Protein AF-A0A953PDB9-F1 (afdb_monomer_lite)

Structure (mmCIF, N/CA/C/O backbone):
data_AF-A0A953PDB9-F1
#
_entry.id   AF-A0A953PDB9-F1
#
loop_
_atom_site.group_PDB
_atom_site.id
_atom_site.type_symbol
_atom_site.label_atom_id
_atom_site.label_alt_id
_atom_site.label_comp_id
_atom_site.label_asym_id
_atom_site.label_entity_id
_atom_site.label_seq_id
_atom_site.pdbx_PDB_ins_code
_atom_site.Cartn_x
_atom_site.Cartn_y
_atom_site.Cartn_z
_atom_site.occupancy
_atom_site.B_iso_or_equiv
_atom_site.auth_seq_id
_atom_site.auth_comp_id
_atom_site.auth_asym_id
_atom_site.auth_atom_id
_atom_site.pdbx_PDB_model_num
ATOM 1 N N . MET A 1 1 ? -36.357 -30.394 51.920 1.00 47.44 1 MET A N 1
ATOM 2 C CA . MET A 1 1 ? -35.913 -29.141 51.268 1.00 47.44 1 MET A CA 1
ATOM 3 C C . MET A 1 1 ? -35.191 -29.490 49.966 1.00 47.44 1 MET A C 1
ATOM 5 O O . MET A 1 1 ? -34.062 -29.963 50.052 1.00 47.44 1 MET A O 1
ATOM 9 N N . PRO A 1 2 ? -35.803 -29.368 48.775 1.00 48.22 2 PRO A N 1
ATOM 10 C CA . PRO A 1 2 ? -35.077 -29.586 47.525 1.00 48.22 2 PRO A CA 1
ATOM 11 C C . PRO A 1 2 ? -34.174 -28.380 47.210 1.00 48.22 2 PRO A C 1
ATOM 13 O O . PRO A 1 2 ? -34.589 -27.229 47.330 1.00 48.22 2 PRO A O 1
ATOM 16 N N . LYS A 1 3 ? -32.914 -28.657 46.856 1.00 49.19 3 LYS A N 1
ATOM 17 C CA . LYS A 1 3 ? -31.884 -27.662 46.519 1.00 49.19 3 LYS A CA 1
ATOM 18 C C . LYS A 1 3 ? -32.130 -27.098 45.114 1.00 49.19 3 LYS A C 1
ATOM 20 O O . LYS A 1 3 ? -32.298 -27.862 44.168 1.00 49.19 3 LYS A O 1
ATOM 25 N N . ALA A 1 4 ? -32.113 -25.773 44.980 1.00 52.28 4 ALA A N 1
ATOM 26 C CA . ALA A 1 4 ? -32.228 -25.085 43.697 1.00 52.28 4 ALA A CA 1
ATOM 27 C C . ALA A 1 4 ? -30.967 -25.305 42.840 1.00 52.28 4 ALA A C 1
ATOM 29 O O . ALA A 1 4 ? -29.849 -25.024 43.273 1.00 52.28 4 ALA A O 1
ATOM 30 N N . ILE A 1 5 ? -31.153 -25.808 41.619 1.00 57.72 5 ILE A N 1
ATOM 31 C CA . ILE A 1 5 ? -30.093 -25.987 40.623 1.00 57.72 5 ILE A CA 1
ATOM 32 C C . ILE A 1 5 ? -29.934 -24.660 39.876 1.00 57.72 5 ILE A C 1
ATOM 34 O O . ILE A 1 5 ? -30.812 -24.252 39.116 1.00 57.72 5 ILE A O 1
ATOM 38 N N . ALA A 1 6 ? -28.815 -23.972 40.109 1.00 58.69 6 ALA A N 1
ATOM 39 C CA . ALA A 1 6 ? -28.470 -22.741 39.410 1.00 58.69 6 ALA A CA 1
ATOM 40 C C . ALA A 1 6 ? -28.191 -23.037 37.927 1.00 58.69 6 ALA A C 1
ATOM 4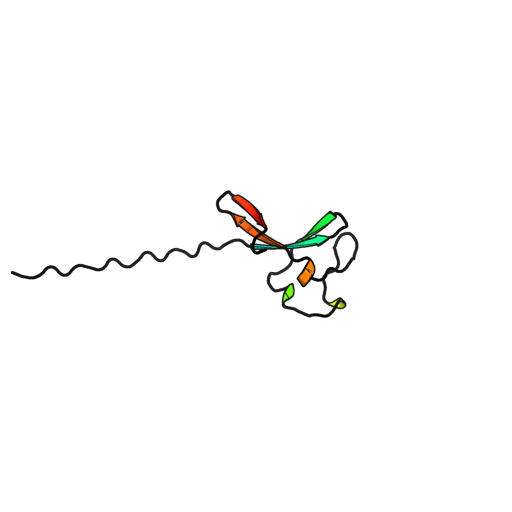2 O O . ALA A 1 6 ? -27.170 -23.626 37.569 1.00 58.69 6 ALA A O 1
ATOM 43 N N . GLN A 1 7 ? -29.115 -22.629 37.058 1.00 58.91 7 GLN A N 1
ATOM 44 C CA . GLN A 1 7 ? -28.964 -22.719 35.609 1.00 58.91 7 GLN A CA 1
ATOM 45 C C . GLN A 1 7 ? -27.854 -21.757 35.154 1.00 58.91 7 GLN A C 1
ATOM 47 O O . GLN A 1 7 ? -28.006 -20.534 35.203 1.00 58.91 7 GLN A O 1
ATOM 52 N N . LYS A 1 8 ? -26.712 -22.308 34.727 1.00 52.19 8 LYS A N 1
ATOM 53 C CA . LYS A 1 8 ? -25.630 -21.542 34.093 1.00 52.19 8 LYS A CA 1
ATOM 54 C C . LYS A 1 8 ? -26.141 -20.987 32.762 1.00 52.19 8 LYS A C 1
ATOM 56 O O . LYS A 1 8 ? -26.442 -21.750 31.848 1.00 52.19 8 LYS A O 1
ATOM 61 N N . ARG A 1 9 ? -26.242 -19.659 32.656 1.00 60.03 9 ARG A N 1
ATOM 62 C CA . ARG A 1 9 ? -26.584 -18.976 31.400 1.00 60.03 9 ARG A CA 1
ATOM 63 C C . ARG A 1 9 ? -25.461 -19.226 30.382 1.00 60.03 9 ARG A C 1
ATOM 65 O O . ARG A 1 9 ? -24.298 -19.047 30.750 1.00 60.03 9 ARG A O 1
ATOM 72 N N . PRO A 1 10 ? -25.763 -19.625 29.136 1.00 48.88 10 PRO A N 1
ATOM 73 C CA . PRO A 1 10 ? -24.739 -19.773 28.114 1.00 48.88 10 PRO A CA 1
ATOM 74 C C . PRO A 1 10 ? -24.105 -18.403 27.848 1.00 48.88 10 PRO A C 1
ATOM 76 O O . PRO A 1 10 ? -24.804 -17.415 27.615 1.00 48.88 10 PRO A O 1
ATOM 79 N N . GLY A 1 11 ? -22.776 -18.343 27.954 1.00 48.72 11 GLY A N 1
ATOM 80 C CA . GLY A 1 11 ? -21.998 -17.138 27.696 1.00 48.72 11 GLY A CA 1
ATOM 81 C C . GLY A 1 11 ? -22.297 -16.600 26.301 1.00 48.72 11 GLY A C 1
ATOM 82 O O . GLY A 1 11 ? -22.304 -17.355 25.327 1.00 48.72 11 GLY A O 1
ATOM 83 N N . LYS A 1 12 ? -22.563 -15.292 26.214 1.00 49.03 12 LYS A N 1
ATOM 84 C CA . LYS A 1 12 ? -22.666 -14.576 24.941 1.00 49.03 12 LYS A CA 1
ATOM 85 C C . LYS A 1 12 ? -21.396 -14.858 24.137 1.00 49.03 12 LYS A C 1
ATOM 87 O O . LYS A 1 12 ? -20.309 -14.480 24.566 1.00 49.03 12 LYS A O 1
ATOM 92 N N . LYS A 1 13 ? -21.532 -15.516 22.983 1.00 46.03 13 LYS A N 1
ATOM 93 C CA . LYS A 1 13 ? -20.490 -15.496 21.955 1.00 46.03 13 LYS A CA 1
ATOM 94 C C . LYS A 1 13 ? -20.325 -14.030 21.563 1.00 46.03 13 LYS A C 1
ATOM 96 O O . LYS A 1 13 ? -21.268 -13.429 21.058 1.00 46.03 13 LYS A O 1
ATOM 101 N N . CYS A 1 14 ? -19.182 -13.447 21.907 1.00 41.62 14 CYS A N 1
ATOM 102 C CA . CYS A 1 14 ? -18.794 -12.145 21.393 1.00 41.62 14 CYS A CA 1
ATOM 103 C C . CYS A 1 14 ? -18.645 -12.352 19.887 1.00 41.62 14 CYS A C 1
ATOM 105 O O . CYS A 1 14 ? -17.785 -13.132 19.478 1.00 41.62 14 CYS A O 1
ATOM 107 N N . GLU A 1 15 ? -19.547 -11.787 19.085 1.00 51.56 15 GLU A N 1
ATOM 108 C CA . GLU A 1 15 ? -19.356 -11.792 17.642 1.00 51.56 15 GLU A CA 1
ATOM 109 C C . GLU A 1 15 ? -17.990 -11.178 17.369 1.00 51.56 15 GLU A C 1
ATOM 111 O O . GLU A 1 15 ? -17.695 -10.063 17.803 1.00 51.56 15 GLU A O 1
ATOM 116 N N . GLU A 1 16 ? -17.126 -11.955 16.726 1.00 55.94 16 GLU A N 1
ATOM 117 C CA . GLU A 1 16 ? -15.832 -11.497 16.263 1.00 55.94 16 GLU A CA 1
ATOM 118 C C . GLU A 1 16 ? -16.122 -10.444 15.193 1.00 55.94 16 GLU A C 1
ATOM 120 O O . GLU A 1 16 ? -16.366 -10.766 14.029 1.00 55.94 16 GLU A O 1
ATOM 125 N N . GLN A 1 17 ? -16.239 -9.182 15.621 1.00 59.88 17 GLN A N 1
ATOM 126 C CA . GLN A 1 17 ? -16.472 -8.060 14.726 1.00 59.88 17 GLN A CA 1
ATOM 127 C C . GLN A 1 17 ? -15.399 -8.142 13.646 1.00 59.88 17 GLN A C 1
ATOM 129 O O . GLN A 1 17 ? -14.206 -8.071 13.951 1.00 59.88 17 GLN A O 1
ATOM 134 N N . LYS A 1 18 ? -15.817 -8.368 12.395 1.00 62.00 18 LYS A N 1
ATOM 135 C CA . LYS A 1 18 ? -14.907 -8.444 11.253 1.00 62.00 18 LYS A CA 1
ATOM 136 C C . LYS A 1 18 ? -14.131 -7.133 11.190 1.00 62.00 18 LYS A C 1
ATOM 138 O O . LYS A 1 18 ? -14.655 -6.121 10.736 1.00 62.00 18 LYS A O 1
ATOM 143 N N . LYS A 1 19 ? -12.889 -7.149 11.672 1.00 75.56 19 LYS A N 1
ATOM 144 C CA . LYS A 1 19 ? -11.991 -6.000 11.592 1.00 75.56 19 LYS A CA 1
ATOM 145 C C . LYS A 1 19 ? -11.644 -5.793 10.126 1.00 75.56 19 LYS A C 1
ATOM 147 O O . LYS A 1 19 ? -10.988 -6.639 9.521 1.00 75.56 19 LYS A O 1
ATOM 152 N N . PHE A 1 20 ? -12.119 -4.696 9.546 1.00 86.75 20 PHE A N 1
ATOM 153 C CA . PHE A 1 20 ? -11.748 -4.334 8.185 1.00 86.75 20 PHE A CA 1
ATOM 154 C C . PHE A 1 20 ? -10.291 -3.878 8.173 1.00 86.75 20 PHE A C 1
ATOM 156 O O . PHE A 1 20 ? -9.915 -2.944 8.884 1.00 86.75 20 PHE A O 1
ATOM 163 N N . ARG A 1 21 ? -9.483 -4.559 7.361 1.00 88.62 21 ARG A N 1
ATOM 164 C CA . ARG A 1 21 ? -8.064 -4.272 7.161 1.00 88.62 21 ARG A CA 1
ATOM 165 C C . ARG A 1 21 ? -7.776 -3.998 5.701 1.00 88.62 21 ARG A C 1
ATOM 167 O O . ARG A 1 21 ? -8.326 -4.660 4.824 1.00 88.62 21 ARG A O 1
ATOM 174 N N . MET A 1 22 ? -6.886 -3.047 5.457 1.00 91.31 22 MET A N 1
ATOM 175 C CA . MET A 1 22 ? -6.370 -2.733 4.132 1.00 91.31 22 MET A CA 1
ATOM 176 C C . MET A 1 22 ? -4.847 -2.658 4.174 1.00 91.31 22 MET A C 1
ATOM 178 O O . MET A 1 22 ? -4.268 -2.154 5.132 1.00 91.31 22 MET A O 1
ATOM 182 N N . PHE A 1 23 ? -4.204 -3.139 3.115 1.00 90.25 23 PHE A N 1
ATOM 183 C CA . PHE A 1 23 ? -2.754 -3.163 2.984 1.00 90.25 23 PHE A CA 1
ATOM 184 C C . PHE A 1 23 ? -2.358 -2.211 1.862 1.00 90.25 23 PHE A C 1
ATOM 186 O O . PHE A 1 23 ? -2.844 -2.343 0.739 1.00 90.25 23 PHE A O 1
ATOM 193 N N . LEU A 1 24 ? -1.524 -1.222 2.165 1.00 91.56 24 LEU A N 1
ATOM 194 C CA . LEU A 1 24 ? -1.161 -0.151 1.239 1.00 91.56 24 LEU A CA 1
ATOM 195 C C . LEU A 1 24 ? 0.345 -0.074 1.037 1.00 91.56 24 LEU A C 1
ATOM 197 O O . LEU A 1 24 ? 1.120 -0.243 1.973 1.00 91.56 24 LEU A O 1
ATOM 201 N N . ILE A 1 25 ? 0.752 0.283 -0.177 1.00 90.44 25 ILE A N 1
ATOM 202 C CA . ILE A 1 25 ? 2.137 0.624 -0.495 1.00 90.44 25 ILE A CA 1
ATOM 203 C C . ILE A 1 25 ? 2.196 2.097 -0.905 1.00 90.44 25 ILE A C 1
ATOM 205 O O . ILE A 1 25 ? 1.669 2.450 -1.966 1.00 90.44 25 ILE A O 1
ATOM 209 N N . PRO A 1 26 ? 2.848 2.965 -0.112 1.00 91.75 26 PRO A N 1
ATOM 210 C CA . PRO A 1 26 ? 3.116 4.337 -0.489 1.00 91.75 26 PRO A CA 1
ATOM 211 C C . PRO A 1 26 ? 4.338 4.405 -1.411 1.00 91.75 26 PRO A C 1
ATOM 213 O O . PRO A 1 26 ? 5.424 3.896 -1.113 1.00 91.75 26 PRO A O 1
ATOM 216 N N . CYS A 1 27 ? 4.175 5.090 -2.535 1.00 91.44 27 CYS A N 1
ATOM 217 C CA . CYS A 1 27 ? 5.249 5.421 -3.455 1.00 91.44 27 CYS A CA 1
ATOM 218 C C . CYS A 1 27 ? 5.720 6.860 -3.219 1.00 91.44 27 CYS A C 1
ATOM 220 O O . CYS A 1 27 ? 4.917 7.774 -3.047 1.00 91.44 27 CYS A O 1
ATOM 222 N N . SER A 1 28 ? 7.028 7.102 -3.330 1.00 90.12 28 SER A N 1
ATOM 223 C CA . SER A 1 28 ? 7.600 8.454 -3.254 1.00 90.12 28 SER A CA 1
ATOM 224 C C . SER A 1 28 ? 7.138 9.400 -4.368 1.00 90.12 28 SER A C 1
ATOM 226 O O . SER A 1 28 ? 7.371 10.598 -4.274 1.00 90.12 28 SER A O 1
ATOM 228 N N . CYS A 1 29 ? 6.466 8.895 -5.408 1.00 92.75 29 CYS A N 1
ATOM 229 C CA . CYS A 1 29 ? 5.802 9.729 -6.415 1.00 92.75 29 CYS A CA 1
ATOM 230 C C . CYS A 1 29 ? 4.461 10.329 -5.947 1.00 92.75 29 CYS A C 1
ATOM 232 O O . CYS A 1 29 ? 3.798 10.991 -6.737 1.00 92.75 29 CYS A O 1
ATOM 234 N N . GLY A 1 30 ? 4.032 10.054 -4.710 1.00 91.31 30 GLY A N 1
ATOM 235 C CA . GLY A 1 30 ? 2.772 10.536 -4.136 1.00 91.31 30 GLY A CA 1
ATOM 236 C C . GLY A 1 30 ? 1.591 9.573 -4.290 1.00 91.31 30 GLY A C 1
ATOM 237 O O . GLY A 1 30 ? 0.594 9.723 -3.594 1.00 91.31 30 GLY A O 1
ATOM 238 N N . ALA A 1 31 ? 1.698 8.551 -5.146 1.00 92.38 31 ALA A N 1
ATOM 239 C CA . ALA A 1 31 ? 0.671 7.516 -5.260 1.00 92.38 31 ALA A CA 1
ATOM 240 C C . ALA A 1 31 ? 0.758 6.505 -4.107 1.00 92.38 31 ALA A C 1
ATOM 242 O O . ALA A 1 31 ? 1.851 6.106 -3.709 1.00 92.38 31 ALA A O 1
ATOM 243 N N . SER A 1 32 ? -0.392 6.034 -3.633 1.00 91.12 32 SER A N 1
ATOM 244 C CA . SER A 1 32 ? -0.499 4.862 -2.758 1.00 91.12 32 SER A CA 1
ATOM 245 C C . SER A 1 32 ? -1.466 3.872 -3.388 1.00 91.12 32 SER A C 1
ATOM 247 O O . SER A 1 32 ? -2.484 4.283 -3.941 1.00 91.12 32 SER A O 1
ATOM 249 N N . PHE A 1 33 ? -1.147 2.583 -3.341 1.00 90.00 33 PHE A N 1
ATOM 250 C CA . PHE A 1 33 ? -1.979 1.551 -3.956 1.00 90.00 33 PHE A CA 1
ATOM 251 C C . PHE A 1 33 ? -2.196 0.377 -3.010 1.00 90.00 33 PHE A C 1
ATOM 253 O O . PHE A 1 33 ? -1.316 0.029 -2.220 1.00 90.00 33 PHE A O 1
ATOM 260 N N . ALA A 1 34 ? -3.398 -0.193 -3.081 1.00 90.69 34 ALA A N 1
ATOM 261 C CA . ALA A 1 34 ? -3.807 -1.314 -2.253 1.00 90.69 34 ALA A CA 1
ATOM 262 C C . ALA A 1 34 ? -3.253 -2.630 -2.798 1.00 90.69 34 ALA A C 1
ATOM 264 O O . ALA A 1 34 ? -3.188 -2.840 -4.011 1.00 90.69 34 ALA A O 1
ATOM 265 N N . VAL A 1 35 ? -2.871 -3.512 -1.884 1.00 88.38 35 VAL A N 1
ATOM 266 C CA . VAL A 1 35 ? -2.387 -4.862 -2.170 1.00 88.38 35 VAL A CA 1
ATOM 267 C C . VAL A 1 35 ? -3.125 -5.878 -1.303 1.00 88.38 35 VAL A C 1
ATOM 269 O O . VAL A 1 35 ? -3.862 -5.518 -0.384 1.00 88.38 35 VAL A O 1
ATOM 272 N N . SER A 1 36 ? -2.965 -7.158 -1.624 1.00 87.06 36 SER A N 1
ATOM 273 C CA . SER A 1 36 ? -3.528 -8.239 -0.823 1.00 87.06 36 SER A CA 1
ATOM 274 C C . SER A 1 36 ? -2.771 -8.420 0.497 1.00 87.06 36 SER A C 1
ATOM 276 O O . SER A 1 36 ? -1.605 -8.051 0.619 1.00 87.06 36 SER A O 1
ATOM 278 N N . GLU A 1 37 ? -3.431 -9.024 1.486 1.00 84.12 37 GLU A N 1
ATOM 279 C CA . GLU A 1 37 ? -2.845 -9.333 2.802 1.00 84.12 37 GLU A CA 1
ATOM 280 C C . GLU A 1 37 ? -1.613 -10.243 2.722 1.00 84.12 37 GLU A C 1
ATOM 282 O O . GLU A 1 37 ? -0.720 -10.176 3.556 1.00 84.12 37 GLU A O 1
ATOM 287 N N . ASP A 1 38 ? -1.561 -11.111 1.718 1.00 82.56 38 ASP A N 1
ATOM 288 C CA . ASP A 1 38 ? -0.489 -12.080 1.508 1.00 82.56 38 ASP A CA 1
ATOM 289 C C . ASP A 1 38 ? 0.624 -11.565 0.583 1.00 82.56 38 ASP A C 1
ATOM 291 O O . ASP A 1 38 ? 1.495 -12.336 0.168 1.00 82.56 38 ASP A O 1
ATOM 295 N N . TYR A 1 39 ? 0.598 -10.277 0.241 1.00 79.94 39 TYR A N 1
ATOM 296 C CA . TYR A 1 39 ? 1.524 -9.692 -0.718 1.00 79.94 39 TYR A CA 1
ATOM 297 C C . TYR A 1 39 ? 2.984 -9.694 -0.227 1.00 79.94 39 TYR A C 1
ATOM 299 O O . TYR A 1 39 ? 3.894 -9.954 -1.010 1.00 79.94 39 TYR A O 1
ATOM 307 N N . ASP A 1 40 ? 3.231 -9.487 1.068 1.00 74.19 40 ASP A N 1
ATOM 308 C CA . ASP A 1 40 ? 4.563 -9.613 1.681 1.00 74.19 40 ASP A CA 1
ATOM 309 C C . ASP A 1 40 ? 5.031 -11.074 1.838 1.00 74.19 40 ASP A C 1
ATOM 311 O O . ASP A 1 40 ? 6.234 -11.344 1.924 1.00 74.19 40 ASP A O 1
ATOM 315 N N . ARG A 1 41 ? 4.088 -12.026 1.846 1.00 73.25 41 ARG A N 1
ATOM 316 C CA . ARG A 1 41 ? 4.345 -13.467 1.997 1.00 73.25 41 ARG A CA 1
ATOM 317 C C . ARG A 1 41 ? 4.689 -14.154 0.676 1.00 73.25 41 ARG A C 1
ATOM 319 O O . ARG A 1 41 ? 5.318 -15.213 0.691 1.00 73.25 41 ARG A O 1
ATOM 326 N N . LYS A 1 42 ? 4.296 -13.586 -0.469 1.00 64.50 42 LYS A N 1
ATOM 327 C CA . LYS A 1 42 ? 4.468 -14.201 -1.795 1.00 64.50 42 LYS A CA 1
ATOM 328 C C . LYS A 1 42 ? 5.636 -13.595 -2.581 1.00 64.50 42 LYS A C 1
ATOM 330 O O . LYS A 1 42 ? 5.502 -12.582 -3.254 1.00 64.50 42 LYS A O 1
ATOM 335 N N . GLY A 1 43 ? 6.758 -14.319 -2.594 1.00 60.72 43 GLY A N 1
ATOM 336 C CA . GLY A 1 43 ? 7.845 -14.148 -3.566 1.00 60.72 43 GLY A CA 1
ATOM 337 C C . GLY A 1 43 ? 8.839 -13.036 -3.224 1.00 60.72 43 GLY A C 1
ATOM 338 O O . GLY A 1 43 ? 8.559 -11.852 -3.358 1.00 60.72 43 GLY A O 1
ATOM 339 N N . MET A 1 44 ? 10.058 -13.435 -2.856 1.00 62.56 44 MET A N 1
ATOM 340 C CA . MET A 1 44 ? 11.157 -12.538 -2.466 1.00 62.56 44 MET A CA 1
ATOM 341 C C . MET A 1 44 ? 11.961 -11.969 -3.651 1.00 62.56 44 MET A C 1
ATOM 343 O O . MET A 1 44 ? 13.071 -11.475 -3.465 1.00 62.56 44 MET A O 1
ATOM 347 N N . HIS A 1 45 ? 11.460 -12.074 -4.883 1.00 71.50 45 HIS A N 1
ATOM 348 C CA . HIS A 1 45 ? 12.207 -11.641 -6.060 1.00 71.50 45 HIS A CA 1
ATOM 349 C C . HIS A 1 45 ? 11.745 -10.252 -6.502 1.00 71.50 45 HIS A C 1
ATOM 351 O O . HIS A 1 45 ? 10.561 -10.019 -6.683 1.00 71.50 45 HIS A O 1
ATOM 357 N N . ILE A 1 46 ? 12.660 -9.327 -6.791 1.00 68.31 46 ILE A N 1
ATOM 358 C CA . ILE A 1 46 ? 12.290 -7.953 -7.184 1.00 68.31 46 ILE A CA 1
ATOM 359 C C . ILE A 1 46 ? 11.320 -7.882 -8.380 1.00 68.31 46 ILE A C 1
ATOM 361 O O . ILE A 1 46 ? 10.531 -6.949 -8.500 1.00 68.31 46 ILE A O 1
ATOM 365 N N . ARG A 1 47 ? 11.332 -8.894 -9.260 1.00 73.50 47 ARG A N 1
ATOM 366 C CA . ARG A 1 47 ? 10.395 -9.001 -10.394 1.00 73.50 47 ARG A CA 1
ATOM 367 C C . ARG A 1 47 ? 8.955 -9.352 -9.993 1.00 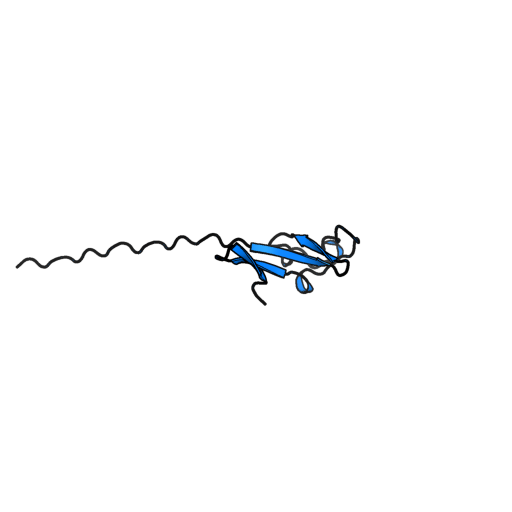73.50 47 ARG A C 1
ATOM 369 O O . ARG A 1 47 ? 8.060 -9.054 -10.781 1.00 73.50 47 ARG A O 1
ATOM 376 N N . SER A 1 48 ? 8.723 -9.952 -8.823 1.00 75.38 48 SER A N 1
ATOM 377 C CA . SER A 1 48 ? 7.371 -10.215 -8.307 1.00 75.38 48 SER A CA 1
ATOM 378 C C . SER A 1 48 ? 6.751 -8.997 -7.628 1.00 75.38 48 SER A C 1
ATOM 380 O O . SER A 1 48 ? 5.539 -8.971 -7.441 1.00 75.38 48 SER A O 1
ATOM 382 N N . PHE A 1 49 ? 7.537 -7.959 -7.320 1.00 83.88 49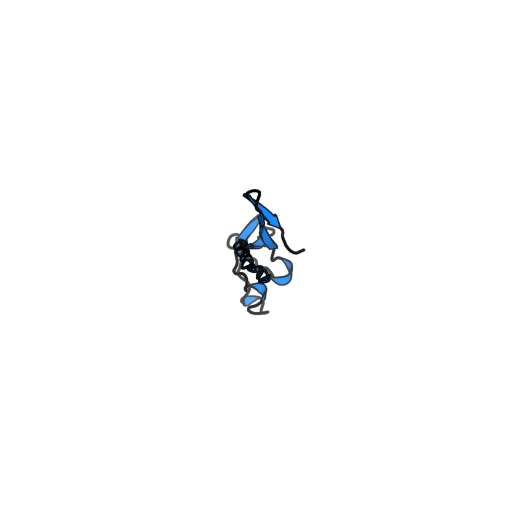 PHE A N 1
ATOM 383 C CA . PHE A 1 49 ? 6.995 -6.740 -6.731 1.00 83.88 49 PHE A CA 1
ATOM 384 C C . PHE A 1 49 ? 6.147 -5.972 -7.748 1.00 83.88 49 PHE A C 1
ATOM 386 O O . PHE A 1 49 ? 6.638 -5.611 -8.821 1.00 83.88 49 PHE A O 1
ATOM 393 N N . ILE A 1 50 ? 4.894 -5.693 -7.400 1.00 82.62 50 ILE A N 1
ATOM 394 C CA . ILE A 1 50 ? 3.955 -4.870 -8.159 1.00 82.62 50 ILE A CA 1
ATOM 395 C C . ILE A 1 50 ? 4.600 -3.501 -8.443 1.00 82.62 50 ILE A C 1
ATOM 397 O O . ILE A 1 50 ? 5.070 -2.827 -7.516 1.00 82.62 50 ILE A O 1
ATOM 401 N N . PRO A 1 51 ? 4.668 -3.084 -9.719 1.00 88.62 51 PRO A N 1
ATOM 402 C CA . PRO A 1 51 ? 5.119 -1.748 -10.069 1.00 88.62 51 PRO A CA 1
ATOM 403 C C . PRO A 1 51 ? 4.066 -0.714 -9.662 1.00 88.62 51 PRO A C 1
ATOM 405 O O . PRO A 1 51 ? 2.865 -0.945 -9.784 1.00 88.62 51 PRO A O 1
ATOM 408 N N . CYS A 1 52 ? 4.522 0.455 -9.221 1.00 91.25 52 CYS A N 1
ATOM 409 C CA . CYS A 1 52 ? 3.653 1.588 -8.948 1.00 91.25 52 CYS A CA 1
ATOM 410 C C . CYS A 1 52 ? 2.842 1.940 -10.210 1.00 91.25 52 CYS A C 1
ATOM 412 O O . CYS A 1 52 ? 3.454 2.180 -11.256 1.00 91.25 52 CYS A O 1
ATOM 414 N N . PRO A 1 53 ? 1.503 2.045 -10.121 1.00 90.25 53 PRO A N 1
ATOM 415 C CA . PRO A 1 53 ? 0.656 2.334 -11.278 1.00 90.25 53 PRO A CA 1
ATOM 416 C C . PRO A 1 53 ? 0.899 3.729 -11.873 1.00 90.25 53 PRO A C 1
ATOM 418 O O . PRO A 1 53 ? 0.524 3.970 -13.012 1.00 90.25 53 PRO A O 1
ATOM 421 N N . ASN A 1 54 ? 1.541 4.636 -11.124 1.00 93.50 54 ASN A N 1
ATOM 422 C CA . ASN A 1 54 ? 1.846 5.991 -11.584 1.00 93.50 54 ASN A CA 1
ATOM 423 C C . ASN A 1 54 ? 3.245 6.119 -12.222 1.00 93.50 54 ASN A C 1
ATOM 425 O O . ASN A 1 54 ? 3.381 6.661 -13.310 1.00 93.50 54 ASN A O 1
ATOM 429 N N . CYS A 1 55 ? 4.306 5.628 -11.563 1.00 94.06 55 CYS A N 1
ATOM 430 C CA . CYS A 1 55 ? 5.695 5.847 -12.015 1.00 94.06 55 CYS A CA 1
ATOM 431 C C . CYS A 1 55 ? 6.476 4.575 -12.381 1.00 94.06 55 CYS A C 1
ATOM 433 O O . CYS A 1 55 ? 7.669 4.653 -12.669 1.00 94.06 55 CYS A O 1
ATOM 435 N N . GLY A 1 56 ? 5.859 3.392 -12.300 1.00 90.62 56 GLY A N 1
ATOM 436 C CA . GLY A 1 56 ? 6.483 2.112 -12.654 1.00 90.62 56 GLY A CA 1
ATOM 437 C C . GLY A 1 56 ? 7.559 1.601 -11.685 1.00 90.62 56 GLY A C 1
ATOM 438 O O . GLY A 1 56 ? 8.036 0.476 -11.841 1.00 90.62 56 GLY A O 1
ATOM 439 N N . LYS A 1 57 ? 7.940 2.382 -10.662 1.00 89.75 57 LYS A N 1
ATOM 440 C CA . LYS A 1 57 ? 8.906 1.957 -9.636 1.00 89.75 57 LYS A CA 1
ATOM 441 C C . LYS A 1 57 ? 8.375 0.756 -8.860 1.00 89.75 57 LYS A C 1
ATOM 443 O O . LYS A 1 57 ? 7.210 0.726 -8.471 1.00 89.75 57 LYS A O 1
ATOM 448 N N . ARG A 1 58 ? 9.247 -0.217 -8.604 1.00 88.50 58 ARG A N 1
ATOM 449 C CA . ARG A 1 58 ? 8.935 -1.392 -7.783 1.00 88.50 58 ARG A CA 1
ATOM 450 C C . ARG A 1 58 ? 9.288 -1.110 -6.329 1.00 88.50 58 ARG A C 1
ATOM 452 O O . ARG A 1 58 ? 10.331 -0.521 -6.053 1.00 88.50 58 ARG A O 1
ATOM 459 N N . HIS A 1 59 ? 8.418 -1.531 -5.420 1.00 85.00 59 HIS A N 1
ATOM 460 C CA . HIS A 1 59 ? 8.573 -1.313 -3.985 1.00 85.00 59 HIS A CA 1
ATOM 461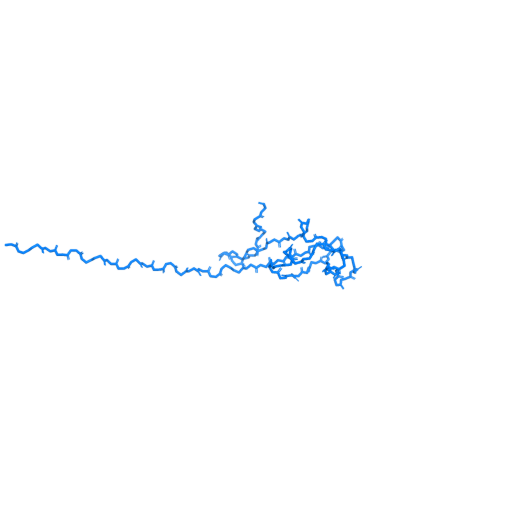 C C . HIS A 1 59 ? 8.668 -2.649 -3.265 1.00 85.00 59 HIS A C 1
ATOM 463 O O . HIS A 1 59 ? 7.853 -3.535 -3.511 1.00 85.00 59 HIS A O 1
ATOM 469 N N . ASP A 1 60 ? 9.654 -2.771 -2.378 1.00 81.69 60 ASP A N 1
ATOM 470 C CA . ASP A 1 60 ? 9.767 -3.931 -1.501 1.00 81.69 60 ASP A CA 1
ATOM 471 C C . ASP A 1 60 ? 8.629 -3.898 -0.462 1.00 81.69 60 ASP A C 1
ATOM 473 O O . ASP A 1 60 ? 8.571 -2.942 0.324 1.00 81.69 60 ASP A O 1
ATOM 477 N N . PRO A 1 61 ? 7.728 -4.901 -0.444 1.00 75.12 61 PRO A N 1
ATOM 478 C CA . PRO A 1 61 ? 6.649 -4.970 0.533 1.00 75.12 61 PRO A CA 1
ATOM 479 C C . PRO A 1 61 ? 7.144 -4.942 1.977 1.00 75.12 61 PRO A C 1
ATOM 481 O O . PRO A 1 61 ? 6.538 -4.263 2.798 1.00 75.12 61 PRO A O 1
ATOM 484 N N . ARG A 1 62 ? 8.275 -5.577 2.308 1.00 75.56 62 ARG A N 1
ATOM 485 C CA . ARG A 1 62 ? 8.748 -5.644 3.704 1.00 75.56 62 ARG A CA 1
ATOM 486 C C . ARG A 1 62 ? 9.107 -4.284 4.287 1.00 75.56 62 ARG A C 1
ATOM 488 O O . ARG A 1 62 ? 9.099 -4.121 5.498 1.00 75.56 62 ARG A O 1
ATOM 495 N N . ASN A 1 63 ? 9.448 -3.326 3.428 1.00 73.62 63 ASN A N 1
ATOM 496 C CA . ASN A 1 63 ? 9.942 -2.020 3.851 1.00 73.62 63 A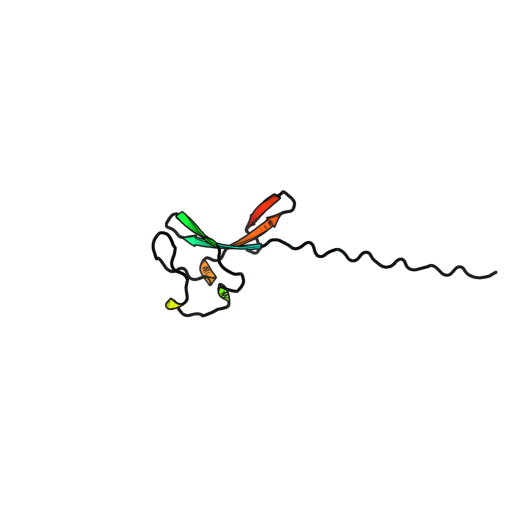SN A CA 1
ATOM 497 C C . ASN A 1 63 ? 8.926 -0.889 3.626 1.00 73.62 63 ASN 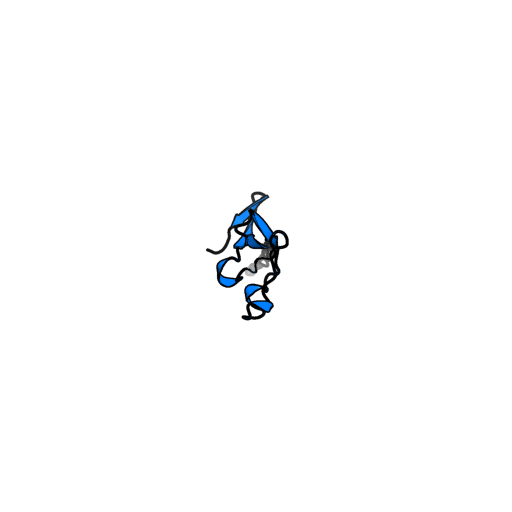A C 1
ATOM 499 O O . ASN A 1 63 ? 9.198 0.268 3.945 1.00 73.62 63 ASN A O 1
ATOM 503 N N . ARG A 1 64 ? 7.788 -1.181 2.984 1.00 78.75 64 ARG A N 1
ATOM 504 C CA . ARG A 1 64 ? 6.807 -0.163 2.575 1.00 78.75 64 ARG A CA 1
ATOM 505 C C . ARG A 1 64 ? 5.355 -0.561 2.828 1.00 78.75 64 ARG A C 1
ATOM 507 O O . ARG A 1 64 ? 4.499 0.295 2.646 1.00 78.75 64 ARG A O 1
ATOM 514 N N . LEU A 1 65 ? 5.052 -1.800 3.209 1.00 87.94 65 LEU A N 1
ATOM 515 C CA . LEU A 1 65 ? 3.674 -2.213 3.454 1.00 87.94 65 LEU A CA 1
ATOM 516 C C . LEU A 1 65 ? 3.131 -1.547 4.723 1.00 87.94 65 LEU A C 1
ATOM 518 O O . LEU A 1 65 ? 3.668 -1.727 5.810 1.00 87.94 65 LEU A O 1
ATOM 522 N N . LEU A 1 66 ? 2.061 -0.775 4.567 1.00 89.56 66 LEU A N 1
ATOM 523 C CA . LEU A 1 66 ? 1.304 -0.182 5.660 1.00 89.56 66 LEU A CA 1
ATOM 524 C C . LEU A 1 66 ? 0.033 -0.986 5.888 1.00 89.56 66 LEU A C 1
ATOM 526 O O . LEU A 1 66 ? -0.703 -1.271 4.940 1.00 89.56 66 LEU A O 1
ATOM 530 N N . HIS A 1 67 ? -0.247 -1.304 7.146 1.00 91.31 67 HIS A N 1
ATOM 531 C CA . HIS A 1 67 ? -1.510 -1.908 7.547 1.00 91.31 67 HIS A CA 1
ATOM 532 C C . HIS A 1 67 ? -2.438 -0.792 8.013 1.00 91.31 67 HIS A C 1
ATOM 534 O O . HIS A 1 67 ? -2.082 -0.020 8.900 1.00 91.31 67 HIS A O 1
ATOM 540 N N . LEU A 1 68 ? -3.617 -0.682 7.409 1.00 91.12 68 LEU A N 1
ATOM 541 C CA . LEU A 1 68 ? -4.668 0.216 7.863 1.00 91.12 68 LEU A CA 1
ATOM 542 C C . LEU A 1 68 ? -5.796 -0.597 8.492 1.00 91.12 68 LEU A C 1
ATOM 544 O O . LEU A 1 68 ? -6.429 -1.410 7.819 1.00 91.12 68 LEU A O 1
ATOM 548 N N . ASP A 1 69 ? -6.059 -0.340 9.769 1.00 91.25 69 ASP A N 1
ATOM 549 C CA . ASP A 1 69 ? -7.201 -0.886 10.496 1.00 91.25 69 ASP A CA 1
ATOM 550 C C . ASP A 1 69 ? -8.337 0.149 10.494 1.00 91.25 69 ASP A C 1
ATOM 552 O O . ASP A 1 69 ? -8.135 1.319 10.850 1.00 91.25 69 ASP A O 1
ATOM 556 N N . TYR A 1 70 ? -9.539 -0.281 10.107 1.00 89.56 70 TYR A N 1
ATOM 557 C CA . TYR A 1 70 ? -10.741 0.539 10.222 1.00 89.56 70 TYR A CA 1
ATOM 558 C C . TYR A 1 70 ? -11.225 0.551 11.672 1.00 89.56 70 TYR A C 1
ATOM 560 O O . TYR A 1 70 ? -11.483 -0.500 12.262 1.00 89.56 70 TYR A O 1
ATOM 568 N N . GLN A 1 71 ? -11.319 1.744 12.246 1.00 86.56 71 GLN A N 1
ATOM 569 C CA . GLN A 1 71 ? -11.680 1.937 13.645 1.00 86.56 71 GLN A CA 1
ATOM 570 C C . GLN A 1 71 ? -13.193 2.039 13.828 1.00 86.56 71 GLN A C 1
ATOM 572 O O . GLN A 1 71 ? -13.920 2.408 12.904 1.00 86.56 71 GLN A O 1
ATOM 577 N N . GLU A 1 72 ? -13.653 1.788 15.055 1.00 85.44 72 GLU A N 1
ATOM 578 C CA . GLU A 1 72 ? -15.057 1.983 15.450 1.00 85.44 72 GLU A CA 1
ATOM 579 C C . GLU A 1 72 ? -15.517 3.430 15.235 1.00 85.44 72 GLU A C 1
ATOM 581 O O . GLU A 1 72 ? -16.672 3.684 14.918 1.00 85.44 72 GLU A O 1
ATOM 586 N N . GLU A 1 73 ? -14.587 4.382 15.316 1.00 87.31 73 GLU A N 1
ATOM 587 C CA . GLU A 1 73 ? -14.826 5.805 15.077 1.00 87.31 73 GLU A CA 1
ATOM 588 C C . GLU A 1 73 ? -14.995 6.165 13.582 1.00 87.31 73 GLU A C 1
ATOM 590 O O . GLU A 1 73 ? -15.019 7.340 13.220 1.00 87.31 73 GLU A O 1
ATOM 595 N N . HIS A 1 74 ? -15.110 5.165 12.704 1.00 87.62 74 HIS A N 1
ATOM 596 C CA . HIS A 1 74 ? -15.356 5.289 11.265 1.00 87.62 74 HIS A CA 1
ATOM 597 C C . HIS A 1 74 ? -14.226 5.897 10.424 1.00 87.62 74 HIS A C 1
ATOM 599 O O . HIS A 1 74 ? -14.465 6.406 9.325 1.00 87.62 74 HIS A O 1
ATOM 605 N N . PHE A 1 75 ? -12.978 5.783 10.879 1.00 89.25 75 PHE A N 1
ATOM 606 C CA . PHE A 1 75 ? -11.806 6.201 10.110 1.00 89.25 75 PHE A CA 1
ATOM 607 C C . PHE A 1 75 ? -10.693 5.152 10.092 1.00 89.25 75 PHE A C 1
ATOM 609 O O . PHE A 1 75 ? -10.623 4.261 10.938 1.00 89.25 75 PHE A O 1
ATOM 616 N N . TRP A 1 76 ? -9.815 5.257 9.094 1.00 88.88 76 TRP A N 1
ATOM 617 C CA . TRP A 1 76 ? -8.660 4.376 8.938 1.00 88.88 76 TRP A CA 1
ATOM 618 C C . TRP A 1 76 ? -7.477 4.895 9.761 1.00 88.88 76 TRP A C 1
ATOM 620 O O . TRP A 1 76 ? -7.104 6.063 9.638 1.00 88.88 76 TRP A O 1
ATOM 630 N N . LYS A 1 77 ? -6.861 4.027 10.570 1.00 90.31 77 LYS A N 1
ATOM 631 C CA . LYS A 1 77 ? -5.594 4.304 11.272 1.00 90.31 77 LYS A CA 1
ATOM 632 C C . LYS A 1 77 ? -4.520 3.331 10.808 1.00 90.31 77 LYS A C 1
ATOM 634 O O . LYS A 1 77 ? -4.826 2.183 10.499 1.00 90.31 77 LYS A O 1
ATOM 639 N N . VAL A 1 78 ? -3.265 3.778 10.811 1.00 88.44 78 VAL A N 1
ATOM 640 C CA . VAL A 1 78 ? -2.120 2.873 10.655 1.00 88.44 78 VAL A CA 1
ATOM 641 C C . VAL A 1 78 ? -2.078 1.946 11.870 1.00 88.44 78 VAL A C 1
ATOM 643 O O . VAL A 1 78 ? -2.045 2.417 13.007 1.00 88.44 78 VAL A O 1
ATOM 646 N N . GLY A 1 79 ? -2.138 0.643 11.622 1.00 79.38 79 GLY A N 1
ATOM 647 C CA . GLY A 1 79 ? -2.088 -0.412 12.624 1.00 79.38 79 GLY A CA 1
ATOM 648 C C . GLY A 1 79 ? -0.763 -1.167 12.590 1.00 79.38 79 GLY A C 1
ATOM 649 O O . GLY A 1 79 ? -0.125 -1.257 11.545 1.00 79.38 79 GLY A O 1
ATOM 650 N N . GLY A 1 80 ? -0.365 -1.732 13.733 1.00 69.50 80 GLY A N 1
ATOM 651 C CA . GLY A 1 80 ? 0.747 -2.686 13.822 1.00 69.50 80 GLY A CA 1
ATOM 652 C C . GLY A 1 80 ? 2.116 -2.155 13.383 1.00 69.50 80 GLY A C 1
ATOM 653 O O . GLY A 1 80 ? 2.751 -2.799 12.551 1.00 69.50 80 GLY A O 1
ATOM 654 N N . CYS A 1 81 ? 2.550 -1.014 13.937 1.00 51.47 81 CYS A N 1
ATOM 655 C CA . CYS A 1 81 ? 3.966 -0.618 13.911 1.00 51.47 81 CYS A CA 1
ATOM 656 C C . CYS A 1 81 ? 4.846 -1.620 14.666 1.00 51.47 81 CYS A C 1
ATOM 658 O O . CYS A 1 81 ? 4.395 -2.104 15.732 1.00 51.47 81 CYS A O 1
#

Secondary structure (DSSP, 8-state):
-PPP----PPPP--------EEEEEE-TTS-EEEE-TTTTTS--SGGGSPBPTTT--B--HHHHPEEEEEPTTSSEEEE--

pLDDT: mean 77.01, std 15.57, range [41.62, 94.06]

Foldseek 3Di:
DDDDDDDDDPDPPPPPPPWDKWKWFDDPVRDIDTDDPCLLVPDPDQVSFDADPPPRDGDRCVVGIWMWTQDPVGDTDTDDD

Radius of gyration: 22.15 Å; chains: 1; bounding box: 48×40×64 Å

Sequence (81 aa):
MPKAIAQKRPGKKCEEQKKFRMFLIPCSCGASFAVSEDYDRKGMHIRSFIPCPNCGKRHDPRNRLLHLDYQEEHFWKVGGC